Protein AF-A0A243SE78-F1 (afdb_monomer)

Secondary structure (DSSP, 8-state):
-TT-HHHHHHHHTSTT---SHHHHHHHHHHHHTTSB----HHHHHHHHHHHHHHHHHTHHHHHHHHT--HHHHHHHHHHHHHHHHHHHHHHHB-

Nearest PDB structures (foldseek):
  4xk4-assembly2_D  TM=7.184E-01  e=1.942E-01  Escherichia coli K-12
  2qtq-assembly1_A  TM=6.770E-01  e=4.156E-01  Novosphingobium aromaticivorans DSM 12444
  3cdl-assembly1_B  TM=5.311E-01  e=3.436E-01  Pseudomonas syringae pv. tomato str. DC3000
  4me9-assembly1_B  TM=4.135E-01  e=2.069E-01  Bacillus cereus ATCC 10987

pLDDT: mean 92.79, std 8.9, range [57.75, 98.5]

Foldseek 3Di:
DVVCPVVVVVLVPPPPNDDCPVQQVVLVVCCVVLFWPDDRSVVLVVLLCCLLPVCVVCVVVVCVVVVHDPVVSVVVNVCSVPVVVCVSSVVIGD

Mean predicted aligned error: 4.91 Å

Structure (mmCIF, N/CA/C/O backbone):
data_AF-A0A243SE78-F1
#
_entry.id   AF-A0A243SE78-F1
#
loop_
_atom_site.group_PDB
_atom_site.id
_atom_site.type_symbol
_atom_site.label_atom_id
_atom_site.label_alt_id
_atom_site.label_comp_id
_atom_site.label_asym_id
_atom_site.label_entity_id
_atom_site.label_seq_id
_atom_site.pdbx_PDB_ins_code
_atom_site.Cartn_x
_atom_site.Cartn_y
_atom_site.Cartn_z
_atom_site.occupancy
_atom_site.B_iso_or_equiv
_atom_site.auth_seq_id
_atom_site.auth_comp_id
_atom_site.auth_asym_id
_atom_site.auth_atom_id
_atom_site.pdbx_PDB_model_num
ATOM 1 N N . LEU A 1 1 ? 17.784 2.259 6.824 1.00 57.75 1 LEU A N 1
ATOM 2 C CA . LEU A 1 1 ? 16.971 1.901 8.008 1.00 57.75 1 LEU A CA 1
ATOM 3 C C . LEU A 1 1 ? 17.558 0.686 8.726 1.00 57.75 1 LEU A C 1
ATOM 5 O O . LEU A 1 1 ? 18.215 0.903 9.728 1.00 57.75 1 LEU A O 1
ATOM 9 N N . ASN A 1 2 ? 17.503 -0.536 8.179 1.00 62.31 2 ASN A N 1
ATOM 10 C CA . ASN A 1 2 ? 18.112 -1.712 8.846 1.00 62.31 2 ASN A CA 1
ATOM 11 C C . ASN A 1 2 ? 19.642 -1.647 9.017 1.00 62.31 2 ASN A C 1
ATOM 13 O O . ASN A 1 2 ? 20.187 -2.275 9.911 1.00 62.31 2 ASN A O 1
ATOM 17 N N . LYS A 1 3 ? 20.339 -0.866 8.182 1.00 70.00 3 LYS A N 1
ATOM 18 C CA . LYS A 1 3 ? 21.792 -0.641 8.286 1.00 70.00 3 LYS A CA 1
ATOM 19 C C . LYS A 1 3 ? 22.185 0.514 9.225 1.00 70.00 3 LYS A C 1
ATOM 21 O O . LYS A 1 3 ? 23.370 0.746 9.414 1.00 70.00 3 LYS A O 1
ATOM 26 N N . ASN A 1 4 ? 21.217 1.264 9.762 1.00 72.81 4 ASN A N 1
ATOM 27 C CA . ASN A 1 4 ? 21.459 2.369 10.696 1.00 72.81 4 ASN A CA 1
ATOM 28 C C . ASN A 1 4 ? 20.255 2.524 11.654 1.00 72.81 4 ASN A C 1
ATOM 30 O O . ASN A 1 4 ? 19.359 3.328 11.382 1.00 72.81 4 ASN A O 1
ATOM 34 N N . PRO A 1 5 ? 20.193 1.721 12.732 1.00 74.94 5 PRO A N 1
ATOM 35 C CA . PRO A 1 5 ? 19.090 1.753 13.694 1.00 74.94 5 PRO A CA 1
ATOM 36 C C . PRO A 1 5 ? 19.052 3.047 14.525 1.00 74.94 5 PRO A C 1
ATOM 38 O O . PRO A 1 5 ? 17.967 3.518 14.866 1.00 74.94 5 PRO A O 1
ATOM 41 N N . GLU A 1 6 ? 20.201 3.677 14.787 1.00 81.00 6 GLU A N 1
ATOM 42 C CA . GLU A 1 6 ? 20.268 4.941 15.539 1.00 81.00 6 GLU A CA 1
ATOM 43 C C . GLU A 1 6 ? 19.594 6.102 14.805 1.00 81.00 6 GLU A C 1
ATOM 45 O O . GLU A 1 6 ? 18.967 6.960 15.430 1.00 81.00 6 GLU A O 1
ATOM 50 N N . PHE A 1 7 ? 19.640 6.098 13.471 1.00 79.25 7 PHE A N 1
ATOM 51 C CA . PHE A 1 7 ? 18.928 7.074 12.649 1.00 79.25 7 PHE A CA 1
ATOM 52 C C . PHE A 1 7 ? 17.419 7.087 12.938 1.00 79.25 7 PHE A C 1
ATOM 54 O O . PHE A 1 7 ? 16.817 8.155 13.014 1.00 79.25 7 PHE A O 1
ATOM 61 N N . VAL A 1 8 ? 16.809 5.920 13.172 1.00 75.75 8 VAL A N 1
ATOM 62 C CA . VAL A 1 8 ? 15.374 5.814 13.489 1.00 75.75 8 VAL A CA 1
ATOM 63 C C . VAL A 1 8 ? 15.070 6.361 14.881 1.00 75.75 8 VAL A C 1
ATOM 65 O O . VAL A 1 8 ? 14.071 7.055 15.061 1.00 75.75 8 VAL A O 1
ATOM 68 N N . LEU A 1 9 ? 15.938 6.091 15.861 1.00 80.44 9 LEU A N 1
ATOM 69 C CA . LEU A 1 9 ? 15.786 6.610 17.223 1.00 80.44 9 LEU A CA 1
ATOM 70 C C . LEU A 1 9 ? 15.886 8.139 17.249 1.00 80.44 9 LEU A C 1
ATOM 72 O O . LEU A 1 9 ? 15.058 8.801 17.876 1.00 80.44 9 LEU A O 1
ATOM 76 N N . LYS A 1 10 ? 16.845 8.698 16.504 1.00 80.44 10 LYS A N 1
ATOM 77 C CA . LYS A 1 10 ? 17.013 10.145 16.353 1.00 80.44 10 LYS A CA 1
ATOM 78 C C . LYS A 1 10 ? 15.801 10.788 15.675 1.00 80.44 10 LYS A C 1
ATOM 80 O O . LYS A 1 10 ? 15.276 11.760 16.207 1.00 80.44 10 LYS A O 1
ATOM 85 N N . LEU A 1 11 ? 15.297 10.212 14.583 1.00 77.31 11 LEU A N 1
ATOM 86 C CA . LEU A 1 11 ? 14.086 10.708 13.917 1.00 77.31 11 LEU A CA 1
ATOM 87 C C . LEU A 1 11 ? 12.861 10.665 14.837 1.00 77.31 11 LEU A C 1
ATOM 89 O O . LEU A 1 11 ? 12.088 11.615 14.878 1.00 77.31 11 LEU A O 1
ATOM 93 N N . ARG A 1 12 ? 12.696 9.594 15.623 1.00 76.88 12 ARG A N 1
ATOM 94 C CA . ARG A 1 12 ? 11.576 9.469 16.568 1.00 76.88 12 ARG A CA 1
ATOM 95 C C . ARG A 1 12 ? 11.633 10.497 17.702 1.00 76.88 12 ARG A C 1
ATOM 97 O O . ARG A 1 12 ? 10.589 10.846 18.244 1.00 76.88 12 ARG A O 1
ATOM 104 N N . SER A 1 13 ? 12.828 10.961 18.075 1.00 80.56 13 SER A N 1
ATOM 105 C CA . SER A 1 13 ? 12.998 12.005 19.096 1.00 80.56 13 SER A CA 1
ATOM 106 C C . SER A 1 13 ? 12.597 13.406 18.623 1.00 80.56 13 SER A C 1
ATOM 108 O O . SER A 1 13 ? 12.449 14.313 19.445 1.00 80.56 13 SER A O 1
ATOM 110 N N . GLU A 1 14 ? 12.385 13.597 17.319 1.00 82.06 14 GLU A N 1
ATOM 111 C CA . GLU A 1 14 ? 11.869 14.854 16.793 1.00 82.06 14 GLU A CA 1
ATOM 112 C C . GLU A 1 14 ? 10.399 15.032 17.192 1.00 82.06 14 GLU A C 1
ATOM 114 O O . GLU A 1 14 ? 9.573 14.132 17.037 1.00 82.06 14 GLU A O 1
ATOM 119 N N . LYS A 1 15 ? 10.047 16.229 17.680 1.00 71.00 15 LYS A N 1
ATOM 120 C CA . LYS A 1 15 ? 8.706 16.535 18.218 1.00 71.00 15 LYS A CA 1
ATOM 121 C C . LYS A 1 15 ? 7.552 16.271 17.241 1.00 71.00 15 LYS A C 1
ATOM 123 O O . LYS A 1 15 ? 6.422 16.109 17.686 1.00 71.00 15 LYS A O 1
ATOM 128 N N . ASN A 1 16 ? 7.835 16.226 15.941 1.00 77.69 16 ASN A N 1
ATOM 129 C CA . ASN A 1 16 ? 6.843 16.089 14.877 1.00 77.69 16 ASN A CA 1
ATOM 130 C C . ASN A 1 16 ? 6.945 14.750 14.132 1.00 77.69 16 ASN A C 1
ATOM 132 O O . ASN A 1 16 ? 6.473 14.655 12.998 1.00 77.69 16 ASN A O 1
ATOM 136 N N . PHE A 1 17 ? 7.560 13.722 14.729 1.00 80.50 17 PHE A N 1
ATOM 137 C CA . PHE A 1 17 ? 7.618 12.415 14.082 1.00 80.50 17 PHE A CA 1
ATOM 138 C C . PHE A 1 17 ? 6.195 11.890 13.808 1.00 80.50 17 PHE A C 1
ATOM 140 O O . PHE A 1 17 ? 5.361 11.857 14.722 1.00 80.50 17 PHE A O 1
ATOM 147 N N . PRO A 1 18 ? 5.880 11.494 12.562 1.00 82.44 18 PRO A N 1
ATOM 148 C CA . PRO A 1 18 ? 4.528 11.109 12.193 1.00 82.44 18 PRO A CA 1
ATOM 149 C C . PRO A 1 18 ? 4.086 9.854 12.954 1.00 82.44 18 PRO A C 1
ATOM 151 O O . PRO A 1 18 ? 4.835 8.889 13.101 1.00 82.44 18 PRO A O 1
ATOM 154 N N . SER A 1 19 ? 2.836 9.854 13.415 1.00 89.31 19 SER A N 1
ATOM 155 C CA . SER A 1 19 ? 2.183 8.677 13.992 1.00 89.31 19 SER A CA 1
ATOM 156 C C . SER A 1 19 ? 0.904 8.359 13.234 1.00 89.31 19 SER A C 1
ATOM 158 O O . SER A 1 19 ? 0.268 9.244 12.660 1.00 89.31 19 SER A O 1
ATOM 160 N N . ILE A 1 20 ? 0.490 7.096 13.291 1.00 94.00 20 ILE A N 1
ATOM 161 C CA . ILE A 1 20 ? -0.757 6.640 12.672 1.00 94.00 20 ILE A CA 1
ATOM 162 C C . ILE A 1 20 ? -1.959 6.715 13.625 1.00 94.00 20 ILE A C 1
ATOM 164 O O . ILE A 1 20 ? -3.011 6.184 13.303 1.00 94.00 20 ILE A O 1
ATOM 168 N N . SER A 1 21 ? -1.857 7.359 14.794 1.00 94.94 21 SER A N 1
ATOM 169 C CA . SER A 1 21 ? -2.933 7.336 15.804 1.00 94.94 21 SER A CA 1
ATOM 170 C C . SER A 1 21 ? -4.265 7.876 15.277 1.00 94.94 21 SER A C 1
ATOM 172 O O . SER A 1 21 ? -5.308 7.277 15.517 1.00 94.94 21 SER A O 1
ATOM 174 N N . LYS A 1 22 ? -4.232 8.962 14.491 1.00 95.00 22 LYS A N 1
ATOM 175 C CA . LYS A 1 22 ? -5.432 9.495 13.822 1.00 95.00 22 LYS A CA 1
ATOM 176 C C . LYS A 1 22 ? -6.010 8.506 12.807 1.00 95.00 22 LYS A C 1
ATOM 178 O O . LYS A 1 22 ? -7.219 8.351 12.739 1.00 95.00 22 LYS A O 1
ATOM 183 N N . PHE A 1 23 ? -5.146 7.814 12.067 1.00 97.06 23 PHE A N 1
ATOM 184 C CA . PHE A 1 23 ? -5.561 6.799 11.103 1.00 97.06 23 PHE A CA 1
ATOM 185 C C . PHE A 1 23 ? -6.231 5.604 11.793 1.00 97.06 23 PHE A C 1
ATOM 187 O O . PHE A 1 23 ? -7.274 5.147 11.340 1.00 97.06 23 PHE A O 1
ATOM 194 N N . LYS A 1 24 ? -5.703 5.152 12.940 1.00 98.06 24 LYS A N 1
ATOM 195 C CA . LYS A 1 24 ? -6.336 4.086 13.734 1.00 98.06 24 LYS A CA 1
ATOM 196 C C . LYS A 1 24 ? -7.757 4.448 14.164 1.00 98.06 24 LYS A C 1
ATOM 198 O O . LYS A 1 24 ? -8.646 3.611 14.055 1.00 98.06 24 LYS A O 1
ATOM 203 N N . LEU A 1 25 ? -7.968 5.691 14.611 1.00 98.00 25 LEU A N 1
ATOM 204 C CA . LEU A 1 25 ? -9.301 6.188 14.969 1.00 98.00 25 LEU A CA 1
ATOM 205 C C . LEU A 1 25 ? -10.243 6.161 13.759 1.00 98.00 25 LEU A C 1
ATOM 207 O O . LEU A 1 25 ? -11.318 5.588 13.845 1.00 98.00 25 LEU A O 1
ATOM 211 N N . GLN A 1 26 ? -9.798 6.668 12.605 1.00 98.00 26 GLN A N 1
ATOM 212 C CA . GLN A 1 26 ? -10.603 6.663 11.376 1.00 98.00 26 GLN A CA 1
ATOM 213 C C . GLN A 1 26 ? -11.007 5.253 10.928 1.00 98.00 26 GLN A C 1
ATOM 215 O O . GLN A 1 26 ? -12.146 5.042 10.518 1.00 98.00 26 GLN A O 1
ATOM 220 N N . VAL A 1 27 ? -10.088 4.286 11.011 1.00 98.12 27 VAL A N 1
ATOM 221 C CA . VAL A 1 27 ? -10.376 2.883 10.677 1.00 98.12 27 VAL A CA 1
ATOM 222 C C . VAL A 1 27 ? -11.392 2.296 11.657 1.00 98.12 27 VAL A C 1
ATOM 224 O O . VAL A 1 27 ? -12.366 1.689 11.223 1.00 98.12 27 VAL A O 1
ATOM 227 N N . SER A 1 28 ? -11.212 2.524 12.961 1.00 98.12 28 SER A N 1
ATOM 228 C CA . SER A 1 28 ? -12.151 2.064 13.991 1.00 98.12 28 SER A CA 1
ATOM 229 C C . SER A 1 28 ? -13.555 2.639 13.786 1.00 98.12 28 SER A C 1
ATOM 231 O O . SER A 1 28 ? -14.534 1.892 13.821 1.00 98.12 28 SER A O 1
ATOM 233 N N . ASP A 1 29 ? -13.659 3.942 13.525 1.00 98.50 29 ASP A N 1
ATOM 234 C CA . ASP A 1 29 ? -14.937 4.620 13.298 1.00 98.50 29 ASP A CA 1
ATOM 235 C C . ASP A 1 29 ? -15.636 4.079 12.041 1.00 98.50 29 ASP A C 1
ATOM 237 O O . ASP A 1 29 ? -16.840 3.824 12.058 1.00 98.50 29 ASP A O 1
ATOM 241 N N . ALA A 1 30 ? -14.887 3.844 10.959 1.00 98.06 30 ALA A N 1
ATOM 242 C CA . ALA A 1 30 ? -15.427 3.289 9.718 1.00 98.06 30 ALA A CA 1
ATOM 243 C C . ALA A 1 30 ? -15.909 1.835 9.877 1.00 98.06 30 ALA A C 1
ATOM 245 O O . ALA A 1 30 ? -16.920 1.460 9.277 1.00 98.06 30 ALA A O 1
ATOM 246 N N . ILE A 1 31 ? -15.225 1.029 10.700 1.00 98.31 31 ILE A N 1
ATOM 247 C CA . ILE A 1 31 ? -15.666 -0.329 11.059 1.00 98.31 31 ILE A CA 1
ATOM 248 C C . ILE A 1 31 ? -16.956 -0.258 11.884 1.00 98.31 31 ILE A C 1
ATOM 250 O O . ILE A 1 31 ? -17.914 -0.967 11.580 1.00 98.31 31 ILE A O 1
ATOM 254 N N . GLN A 1 32 ? -17.018 0.619 12.893 1.00 98.12 32 GLN A N 1
ATOM 255 C CA . GLN A 1 32 ? -18.206 0.782 13.740 1.00 98.12 32 GLN A CA 1
ATOM 256 C C . GLN A 1 32 ? -19.434 1.235 12.937 1.00 98.12 32 GLN A C 1
ATOM 258 O O . GLN A 1 32 ? -20.552 0.808 13.221 1.00 98.12 32 GLN A O 1
ATOM 263 N N . GLN A 1 33 ? -19.225 2.075 11.924 1.00 98.19 33 GLN A N 1
ATOM 264 C CA . GLN A 1 33 ? -20.276 2.550 11.021 1.00 98.19 33 GLN A CA 1
ATOM 265 C C . GLN A 1 33 ? -20.671 1.527 9.942 1.00 98.19 33 GLN A C 1
ATOM 267 O O . GLN A 1 33 ? -21.592 1.793 9.175 1.00 98.19 33 GLN A O 1
ATOM 272 N N . GLY A 1 34 ? -19.994 0.375 9.853 1.00 97.75 34 GLY A N 1
ATOM 273 C CA . GLY A 1 34 ? -20.273 -0.634 8.828 1.00 97.75 34 GLY A CA 1
ATOM 274 C C . GLY A 1 34 ? -19.921 -0.182 7.407 1.00 97.75 34 GLY A C 1
ATOM 275 O O . GLY A 1 34 ? -20.525 -0.659 6.451 1.00 97.75 34 GLY A O 1
ATOM 276 N N . ILE A 1 35 ? -18.964 0.741 7.258 1.00 97.88 35 ILE A N 1
ATOM 277 C CA . ILE A 1 35 ? -18.482 1.224 5.951 1.00 97.88 35 ILE A CA 1
ATOM 278 C C . ILE A 1 35 ? -17.426 0.266 5.385 1.00 97.88 35 ILE A C 1
ATOM 280 O O 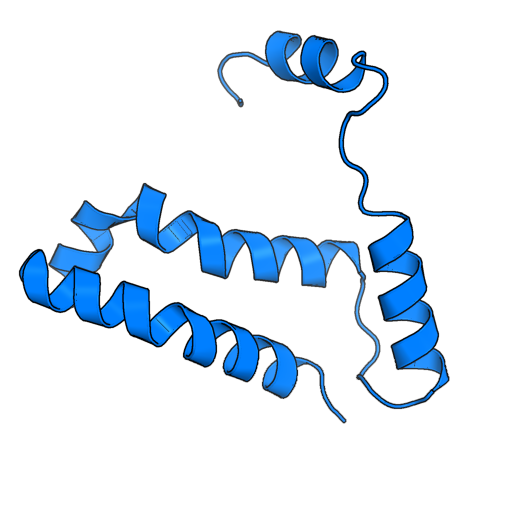. ILE A 1 35 ? -17.378 0.014 4.180 1.00 97.88 35 ILE A O 1
ATOM 284 N N . ILE A 1 36 ? -16.563 -0.259 6.258 1.00 98.31 36 ILE A N 1
ATOM 285 C CA . ILE A 1 36 ? -15.489 -1.189 5.902 1.00 98.31 36 ILE A CA 1
ATOM 286 C C . ILE A 1 36 ? -15.524 -2.425 6.799 1.00 98.31 36 ILE A C 1
ATOM 288 O O . ILE A 1 36 ? -15.967 -2.374 7.947 1.00 98.31 36 ILE A O 1
ATOM 292 N N . LYS A 1 37 ? -15.022 -3.541 6.278 1.00 97.81 37 LYS A N 1
ATOM 293 C CA . LYS A 1 37 ? -14.871 -4.795 7.010 1.00 97.81 37 LYS A CA 1
ATOM 294 C C . LYS A 1 37 ? -13.850 -4.649 8.153 1.00 97.81 37 LYS A C 1
ATOM 296 O O . LYS A 1 37 ? -12.917 -3.851 8.026 1.00 97.81 37 LYS A O 1
ATOM 301 N N . PRO A 1 38 ? -13.958 -5.449 9.231 1.00 97.75 38 PRO A N 1
ATOM 302 C CA . PRO A 1 38 ? -12.967 -5.451 10.303 1.00 97.75 38 PRO A CA 1
ATOM 303 C C . PRO A 1 38 ? -11.550 -5.716 9.775 1.00 97.75 38 PRO A C 1
ATOM 305 O O . PRO A 1 38 ? -11.308 -6.708 9.083 1.00 97.75 38 PRO A O 1
ATOM 308 N N . ILE A 1 39 ? -10.617 -4.819 10.094 1.00 97.50 39 ILE A N 1
ATOM 309 C CA . ILE A 1 39 ? -9.205 -4.909 9.711 1.00 97.50 39 ILE A CA 1
ATOM 310 C C . ILE A 1 39 ? -8.338 -4.157 10.724 1.00 97.50 39 ILE A C 1
ATOM 312 O O . ILE A 1 39 ? -8.692 -3.067 11.169 1.00 97.50 39 ILE A O 1
ATOM 316 N N . GLU A 1 40 ? -7.176 -4.719 11.057 1.00 97.81 40 GLU A N 1
ATOM 317 C CA . GLU A 1 40 ? -6.179 -4.036 11.883 1.00 97.81 40 GLU A CA 1
ATOM 318 C C . GLU A 1 40 ? -5.613 -2.819 11.137 1.00 97.81 40 GLU A C 1
ATOM 320 O O . GLU A 1 40 ? -5.100 -2.938 10.017 1.00 97.81 40 GLU A O 1
ATOM 325 N N . ALA A 1 41 ? -5.671 -1.641 11.761 1.00 97.69 41 ALA A N 1
ATOM 326 C CA . ALA A 1 41 ? -5.248 -0.386 11.138 1.00 97.69 41 ALA A CA 1
ATOM 327 C C . ALA A 1 41 ? -3.765 -0.411 10.725 1.00 97.69 41 ALA A C 1
ATOM 329 O O . ALA A 1 41 ? -3.401 0.108 9.671 1.00 97.69 41 ALA A O 1
ATOM 330 N N . GLU A 1 42 ? -2.904 -1.055 11.510 1.00 96.88 42 GLU A N 1
ATOM 331 C CA . GLU A 1 42 ? -1.493 -1.270 11.197 1.00 96.88 42 GLU A CA 1
ATOM 332 C C . GLU A 1 42 ? -1.313 -2.044 9.890 1.00 96.88 42 GLU A C 1
ATOM 334 O O . GLU A 1 42 ? -0.488 -1.658 9.063 1.00 96.88 42 GLU A O 1
ATOM 339 N N . GLN A 1 43 ? -2.095 -3.106 9.681 1.00 97.12 43 GLN A N 1
ATOM 340 C CA . GLN A 1 43 ? -2.008 -3.921 8.469 1.00 97.12 43 GLN A CA 1
ATOM 341 C C . GLN A 1 43 ? -2.488 -3.146 7.247 1.00 97.12 43 GLN A C 1
ATOM 343 O O . GLN A 1 43 ? -1.821 -3.144 6.212 1.00 97.12 43 GLN A O 1
ATOM 348 N N . LEU A 1 44 ? -3.605 -2.425 7.378 1.00 97.62 44 LEU A N 1
ATOM 349 C CA . LEU A 1 44 ? -4.090 -1.563 6.304 1.00 97.62 44 LEU A CA 1
ATOM 350 C C . LEU A 1 44 ? -3.051 -0.491 5.943 1.00 97.62 44 LEU A C 1
ATOM 352 O O . LEU A 1 44 ? -2.756 -0.292 4.765 1.00 97.62 44 LEU A O 1
ATOM 356 N N . PHE A 1 45 ? -2.438 0.144 6.944 1.00 97.00 45 PHE A N 1
ATOM 357 C CA . PHE A 1 45 ? -1.389 1.140 6.734 1.00 97.00 45 PHE A CA 1
ATOM 358 C C . PHE A 1 45 ? -0.160 0.555 6.026 1.00 97.00 45 PHE A C 1
ATOM 360 O O . PHE A 1 45 ? 0.337 1.147 5.067 1.00 97.00 45 PHE A O 1
ATOM 367 N N . ILE A 1 46 ? 0.316 -0.617 6.458 1.00 96.06 46 ILE A N 1
ATOM 368 C CA . ILE A 1 46 ? 1.454 -1.302 5.829 1.00 96.06 46 ILE A CA 1
ATOM 369 C C . ILE A 1 46 ? 1.142 -1.617 4.363 1.00 96.06 46 ILE A C 1
ATOM 371 O O . ILE A 1 46 ? 1.957 -1.306 3.497 1.00 96.06 46 ILE A O 1
ATOM 375 N N . ASN A 1 47 ? -0.047 -2.145 4.064 1.00 96.50 47 ASN A N 1
ATOM 376 C CA . ASN A 1 47 ? -0.457 -2.443 2.691 1.00 96.50 47 ASN A CA 1
ATOM 377 C C . ASN A 1 47 ? -0.480 -1.186 1.811 1.00 96.50 47 ASN A C 1
ATOM 379 O O . ASN A 1 47 ? 0.073 -1.203 0.709 1.00 96.50 47 ASN A O 1
ATOM 383 N N . ILE A 1 48 ? -1.048 -0.082 2.312 1.00 96.38 48 ILE A N 1
ATOM 384 C CA . ILE A 1 48 ? -1.044 1.215 1.617 1.00 96.38 48 ILE A CA 1
ATOM 385 C C . ILE A 1 48 ? 0.396 1.640 1.303 1.00 96.38 48 ILE A C 1
ATOM 387 O O . ILE A 1 48 ? 0.708 1.987 0.162 1.00 96.38 48 ILE A O 1
ATOM 391 N N . MET A 1 49 ? 1.289 1.583 2.293 1.00 95.38 49 MET A N 1
ATOM 392 C CA . MET A 1 49 ? 2.687 1.985 2.131 1.00 95.38 49 MET A CA 1
ATOM 393 C C . MET A 1 49 ? 3.430 1.094 1.136 1.00 95.38 49 MET A C 1
ATOM 395 O O . MET A 1 49 ? 4.116 1.612 0.258 1.00 95.38 49 MET A O 1
ATOM 399 N N . CYS A 1 50 ? 3.270 -0.227 1.216 1.00 95.44 50 CYS A N 1
ATOM 400 C CA . CYS A 1 50 ? 3.888 -1.170 0.286 1.00 95.44 50 CYS A CA 1
ATOM 401 C C . CYS A 1 50 ? 3.455 -0.903 -1.159 1.00 95.44 50 CYS A C 1
ATOM 403 O O . CYS A 1 50 ? 4.310 -0.783 -2.036 1.00 95.44 50 CYS A O 1
ATOM 405 N N . LEU A 1 51 ? 2.151 -0.744 -1.403 1.00 95.81 51 LEU A N 1
ATOM 406 C CA . LEU A 1 51 ? 1.616 -0.503 -2.746 1.00 95.81 51 LEU A CA 1
ATOM 407 C C . LEU A 1 51 ? 2.081 0.832 -3.344 1.00 95.81 51 LEU A C 1
ATOM 409 O O . LEU A 1 51 ? 2.210 0.931 -4.565 1.00 95.81 51 LEU A O 1
ATOM 413 N N . ASN A 1 52 ? 2.353 1.839 -2.513 1.00 94.81 52 ASN A N 1
ATOM 414 C CA . ASN A 1 52 ? 2.818 3.144 -2.978 1.00 94.81 52 ASN A CA 1
ATOM 415 C C . ASN A 1 52 ? 4.343 3.232 -3.098 1.00 94.81 52 ASN A C 1
ATOM 417 O O . ASN A 1 52 ? 4.835 3.812 -4.053 1.00 94.81 52 ASN A O 1
ATOM 421 N N . ILE A 1 53 ? 5.106 2.657 -2.167 1.00 95.06 53 ILE A N 1
ATOM 422 C CA . ILE A 1 53 ? 6.568 2.817 -2.116 1.00 95.06 53 ILE A CA 1
ATOM 423 C C . ILE A 1 53 ? 7.287 1.807 -3.014 1.00 95.06 53 ILE A C 1
ATOM 425 O O . ILE A 1 53 ? 8.268 2.152 -3.677 1.00 95.06 53 ILE A O 1
ATOM 429 N N . PHE A 1 54 ? 6.824 0.555 -3.041 1.00 95.44 54 PHE A N 1
ATOM 430 C CA . PHE A 1 54 ? 7.520 -0.521 -3.747 1.00 95.44 54 PHE A CA 1
ATOM 431 C C . PHE A 1 54 ? 7.727 -0.265 -5.251 1.00 95.44 54 PHE A C 1
ATOM 433 O O . PHE A 1 54 ? 8.828 -0.550 -5.717 1.00 95.44 54 PHE A O 1
ATOM 440 N N . PRO A 1 55 ? 6.778 0.333 -6.004 1.00 95.50 55 PRO A N 1
ATOM 441 C CA . PRO A 1 55 ? 6.980 0.650 -7.420 1.00 95.50 55 PRO A CA 1
ATOM 442 C C . PRO A 1 55 ? 8.191 1.541 -7.717 1.00 95.50 55 PRO A C 1
ATOM 444 O O . PRO A 1 55 ? 8.743 1.455 -8.809 1.00 95.50 55 PRO A O 1
ATOM 447 N N . PHE A 1 56 ? 8.614 2.368 -6.757 1.00 95.81 56 PHE A N 1
ATOM 448 C CA . PHE A 1 56 ? 9.780 3.245 -6.893 1.00 95.81 56 PHE A CA 1
ATOM 449 C C . PHE A 1 56 ? 11.073 2.552 -6.463 1.00 95.81 56 PHE A C 1
ATOM 451 O O . PHE A 1 56 ? 12.105 2.694 -7.109 1.00 95.81 56 PHE A O 1
ATOM 458 N N . ILE A 1 57 ? 11.027 1.774 -5.376 1.00 95.44 57 ILE A N 1
ATOM 459 C CA . ILE A 1 57 ? 12.197 1.018 -4.903 1.00 95.44 57 ILE A CA 1
ATOM 460 C C . ILE A 1 57 ? 12.551 -0.106 -5.886 1.00 95.44 57 ILE A C 1
ATOM 462 O O . ILE A 1 57 ? 13.724 -0.350 -6.158 1.00 95.44 57 ILE A O 1
ATOM 466 N N . GLY A 1 58 ? 11.537 -0.806 -6.392 1.00 95.44 58 GLY A N 1
ATOM 467 C CA . GLY A 1 58 ? 11.659 -1.963 -7.273 1.00 95.44 58 GLY A CA 1
ATOM 468 C C . GLY A 1 58 ? 11.576 -1.629 -8.757 1.00 95.44 58 GLY A C 1
ATOM 469 O O . GLY A 1 58 ? 11.390 -2.546 -9.548 1.00 95.44 58 GLY A O 1
ATOM 470 N N . GLU A 1 59 ? 11.687 -0.357 -9.145 1.00 97.00 59 GLU A N 1
ATOM 471 C CA . GLU A 1 59 ? 11.445 0.089 -10.521 1.00 97.00 59 GLU A CA 1
ATOM 472 C C . GLU A 1 59 ? 12.204 -0.734 -11.587 1.00 97.00 59 GLU A C 1
ATOM 474 O O . GLU A 1 59 ? 11.533 -1.291 -12.455 1.00 97.00 59 GLU A O 1
ATOM 479 N N . PRO A 1 60 ? 13.543 -0.919 -11.525 1.00 96.81 60 PRO A N 1
ATOM 480 C CA . PRO A 1 60 ? 14.255 -1.678 -12.558 1.00 96.81 60 PRO A CA 1
ATOM 481 C C . PRO A 1 60 ? 13.774 -3.128 -12.682 1.00 96.81 60 PRO A C 1
ATOM 483 O O . PRO A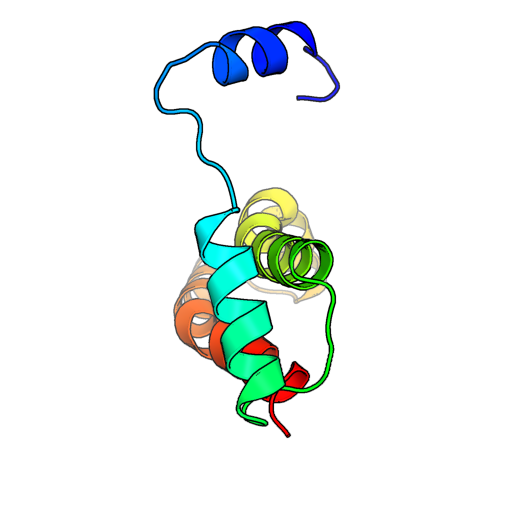 1 60 ? 13.710 -3.678 -13.778 1.00 96.81 60 PRO A O 1
ATOM 486 N N . LEU A 1 61 ? 13.414 -3.744 -11.552 1.00 97.81 61 LEU A N 1
ATOM 487 C CA . LEU A 1 61 ? 12.889 -5.105 -11.515 1.00 97.81 61 LEU A CA 1
ATOM 488 C C . LEU A 1 61 ? 11.485 -5.165 -12.124 1.00 97.81 61 LEU A C 1
ATOM 490 O O . LEU A 1 61 ? 11.208 -6.046 -12.929 1.00 97.81 61 LEU A O 1
ATOM 494 N N . LEU A 1 62 ? 10.602 -4.239 -11.751 1.00 97.50 62 LEU A N 1
ATOM 495 C CA . LEU A 1 62 ? 9.225 -4.216 -12.239 1.00 97.50 62 LEU A CA 1
ATOM 496 C C . LEU A 1 62 ? 9.162 -3.915 -13.735 1.00 97.50 62 LEU A C 1
ATOM 498 O O . LEU A 1 62 ? 8.422 -4.600 -14.431 1.00 97.50 62 LEU A O 1
ATOM 502 N N . MET A 1 63 ? 9.977 -2.979 -14.231 1.00 98.12 63 MET A N 1
ATOM 503 C CA . MET A 1 63 ? 10.121 -2.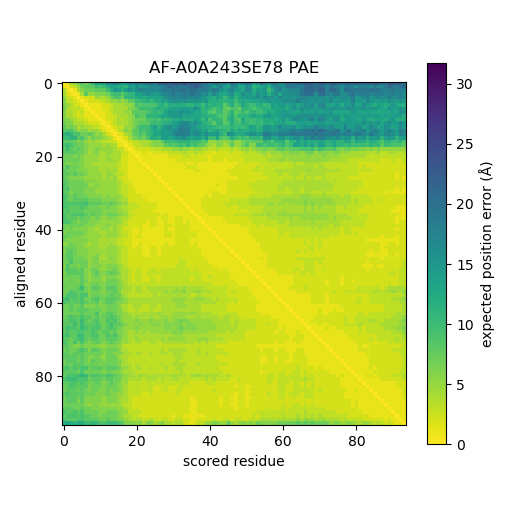715 -15.667 1.00 98.12 63 MET A CA 1
ATOM 504 C C . MET A 1 63 ? 10.538 -3.972 -16.436 1.00 98.12 63 MET A C 1
ATOM 506 O O . MET A 1 63 ? 9.942 -4.281 -17.463 1.00 98.12 63 MET A O 1
ATOM 510 N N . ALA A 1 64 ? 11.513 -4.726 -15.916 1.00 98.12 64 ALA A N 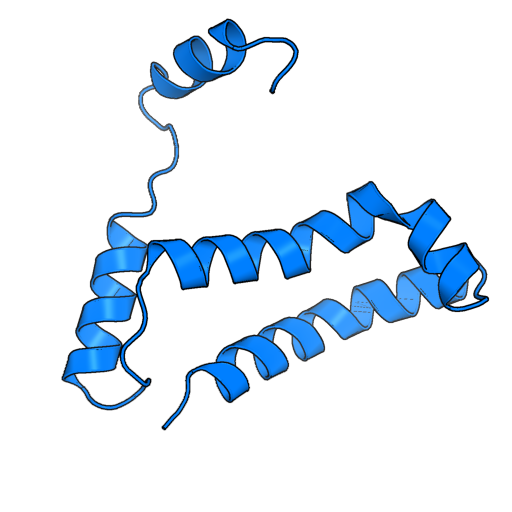1
ATOM 511 C CA . ALA A 1 64 ? 11.966 -5.970 -16.534 1.00 98.12 64 ALA A CA 1
ATOM 512 C C . ALA A 1 64 ? 10.908 -7.087 -16.479 1.00 98.12 64 ALA A C 1
ATOM 514 O O . ALA A 1 64 ? 10.780 -7.855 -17.424 1.00 98.12 64 ALA A O 1
ATOM 515 N N . LEU A 1 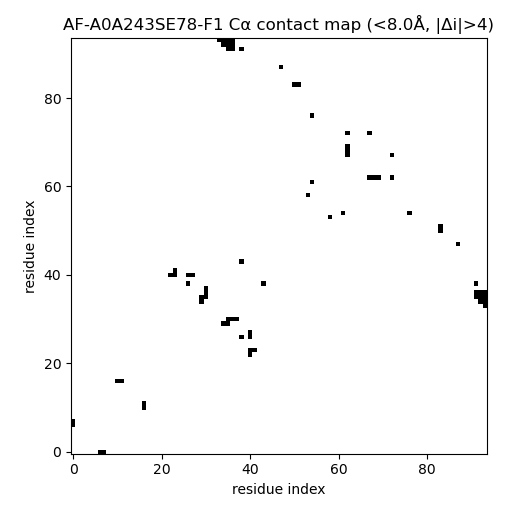65 ? 10.148 -7.188 -15.383 1.00 97.88 65 LEU A N 1
ATOM 516 C CA . LEU A 1 65 ? 9.115 -8.218 -15.215 1.00 97.88 65 LEU A CA 1
ATOM 517 C C . LEU A 1 65 ? 7.883 -7.982 -16.092 1.00 97.88 65 LEU A C 1
ATOM 519 O O . LEU A 1 65 ? 7.266 -8.948 -16.533 1.00 97.88 65 LEU A O 1
ATOM 523 N N . VAL A 1 66 ? 7.502 -6.720 -16.302 1.00 96.38 66 VAL A N 1
ATOM 524 C CA . VAL A 1 66 ? 6.329 -6.352 -17.113 1.00 96.38 66 VAL A CA 1
ATOM 525 C C . VAL A 1 66 ? 6.686 -5.983 -18.555 1.00 96.38 66 VAL A C 1
ATOM 527 O O . VAL A 1 66 ? 5.788 -5.650 -19.318 1.00 96.38 66 VAL A O 1
ATOM 530 N N . ASP A 1 67 ? 7.972 -6.067 -18.911 1.00 97.75 67 ASP A N 1
ATOM 531 C CA . ASP A 1 67 ? 8.535 -5.826 -20.246 1.00 97.75 67 ASP A CA 1
ATOM 532 C C . ASP A 1 67 ? 8.138 -4.467 -20.849 1.00 97.75 67 ASP A C 1
ATOM 534 O O . ASP A 1 67 ? 7.503 -4.369 -21.901 1.00 97.75 67 ASP A O 1
ATOM 538 N N . VAL A 1 68 ? 8.485 -3.384 -20.143 1.00 98.19 68 VAL A N 1
ATOM 539 C CA . VAL A 1 68 ? 8.211 -2.007 -20.587 1.00 98.19 68 VAL A CA 1
ATOM 540 C C . VAL A 1 68 ? 9.427 -1.098 -20.454 1.00 98.19 68 VAL A C 1
ATOM 542 O O . VAL A 1 68 ? 10.253 -1.235 -19.549 1.00 98.19 68 VAL A O 1
ATOM 545 N N . ASP A 1 69 ? 9.501 -0.105 -21.338 1.00 98.19 69 ASP A N 1
ATOM 546 C CA . ASP A 1 69 ? 10.455 0.994 -21.226 1.00 98.19 69 ASP A CA 1
ATOM 547 C C . ASP A 1 69 ? 10.070 1.998 -20.120 1.00 98.19 69 ASP A C 1
ATOM 549 O O . ASP A 1 69 ? 9.005 1.934 -19.498 1.00 98.19 69 ASP A O 1
ATOM 553 N N . LYS A 1 70 ? 10.972 2.952 -19.863 1.00 97.56 70 LYS A N 1
ATOM 554 C CA . LYS A 1 70 ? 10.804 3.968 -18.817 1.00 97.56 70 LYS A CA 1
ATOM 555 C C . LYS A 1 70 ? 9.570 4.844 -19.053 1.00 97.56 70 LYS A C 1
ATOM 557 O O . LYS A 1 70 ? 8.875 5.183 -18.096 1.00 97.56 70 LYS A O 1
ATOM 562 N N . ASP A 1 71 ? 9.280 5.198 -20.302 1.00 98.12 71 ASP A N 1
ATOM 563 C CA . ASP A 1 71 ? 8.161 6.083 -20.633 1.00 98.12 71 ASP A CA 1
ATOM 564 C C . ASP A 1 71 ? 6.815 5.399 -20.385 1.00 98.12 71 ASP A C 1
ATOM 566 O O . ASP A 1 71 ? 5.900 6.001 -19.815 1.00 98.12 71 ASP A O 1
ATOM 570 N N . ASN A 1 72 ? 6.690 4.123 -20.743 1.00 98.25 72 ASN A N 1
ATOM 571 C CA . ASN A 1 72 ? 5.497 3.339 -20.456 1.00 98.25 72 ASN A CA 1
ATOM 572 C C . ASN A 1 72 ? 5.391 2.984 -18.968 1.00 98.25 72 ASN A C 1
ATOM 574 O O . ASN A 1 72 ? 4.287 3.029 -18.421 1.00 98.25 72 ASN A O 1
ATOM 578 N N . TYR A 1 73 ? 6.507 2.742 -18.276 1.00 98.06 73 TYR A N 1
ATOM 579 C CA . TYR A 1 73 ? 6.490 2.569 -16.822 1.00 98.06 73 TYR A CA 1
ATOM 580 C C . TYR A 1 73 ? 6.011 3.832 -16.095 1.00 98.06 73 TYR A C 1
ATOM 582 O O . TYR A 1 73 ? 5.188 3.746 -15.185 1.00 98.06 73 TYR A O 1
ATOM 590 N N . ASN A 1 74 ? 6.424 5.021 -16.540 1.00 97.75 74 ASN A N 1
ATOM 591 C CA . ASN A 1 74 ? 5.922 6.282 -15.989 1.00 97.75 74 ASN A CA 1
ATOM 592 C C . ASN A 1 74 ? 4.400 6.424 -16.172 1.00 97.75 74 ASN A C 1
ATOM 594 O O . ASN A 1 74 ? 3.720 6.873 -15.251 1.00 97.75 74 ASN A O 1
ATOM 598 N N . LYS A 1 75 ? 3.836 5.987 -17.309 1.00 97.81 75 LYS A N 1
ATOM 599 C CA . LYS A 1 75 ? 2.370 5.953 -17.502 1.00 97.81 75 LYS A CA 1
ATOM 600 C C . LYS A 1 75 ? 1.690 4.988 -16.530 1.00 97.81 75 LYS A C 1
ATOM 602 O O . LYS A 1 75 ? 0.635 5.314 -15.992 1.00 97.81 75 LYS A O 1
ATOM 607 N N . ILE A 1 76 ? 2.304 3.831 -16.263 1.00 96.69 76 ILE A N 1
ATOM 608 C CA . ILE A 1 76 ? 1.825 2.908 -15.225 1.00 96.69 76 ILE A CA 1
ATOM 609 C C . ILE A 1 76 ? 1.817 3.622 -13.868 1.00 96.69 76 ILE A C 1
ATOM 611 O O . ILE A 1 76 ? 0.796 3.599 -13.187 1.00 96.69 76 ILE A O 1
ATOM 615 N N . LEU A 1 77 ? 2.904 4.299 -13.482 1.00 96.81 77 LEU A N 1
ATOM 616 C CA . LEU A 1 77 ? 2.981 5.042 -12.216 1.00 96.81 77 LEU A CA 1
ATOM 617 C C . LEU A 1 77 ? 1.933 6.163 -12.109 1.00 96.81 77 LEU A C 1
ATOM 619 O O . LEU A 1 77 ? 1.380 6.368 -11.029 1.00 96.81 77 LEU A O 1
ATOM 623 N N . GLU A 1 78 ? 1.624 6.855 -13.206 1.00 97.38 78 GLU A N 1
ATOM 624 C CA . GLU A 1 78 ? 0.554 7.857 -13.237 1.00 97.38 78 GLU A CA 1
ATOM 625 C C . GLU A 1 78 ? -0.823 7.228 -12.996 1.00 97.38 78 GLU A C 1
ATOM 627 O O . GLU A 1 78 ? -1.550 7.671 -12.103 1.00 97.38 78 GLU A O 1
ATOM 632 N N . ASN A 1 79 ? -1.145 6.135 -13.693 1.00 96.62 79 ASN A N 1
ATOM 633 C CA . ASN A 1 79 ? -2.406 5.410 -13.500 1.00 96.62 79 ASN A CA 1
ATOM 634 C C . ASN A 1 79 ? -2.521 4.812 -12.088 1.00 96.62 79 ASN A C 1
ATOM 636 O O . ASN A 1 79 ? -3.610 4.725 -11.523 1.00 96.62 79 ASN A O 1
ATOM 640 N N . ARG A 1 80 ? -1.395 4.450 -11.459 1.00 95.81 80 ARG A N 1
ATOM 641 C CA . ARG A 1 80 ? -1.388 3.914 -10.089 1.00 95.81 80 ARG A CA 1
ATOM 642 C C . ARG A 1 80 ? -1.987 4.859 -9.052 1.00 95.81 80 ARG A C 1
ATOM 644 O O . ARG A 1 80 ? -2.448 4.365 -8.025 1.00 95.81 80 ARG A O 1
ATOM 651 N N . LYS A 1 81 ? -2.028 6.1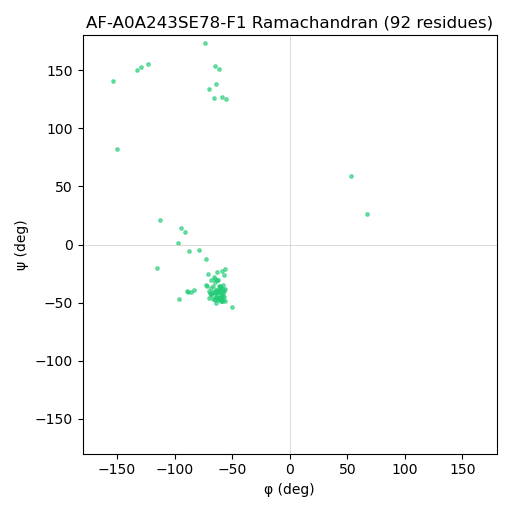73 -9.299 1.00 92.06 81 LYS A N 1
ATOM 652 C CA . LYS A 1 81 ? -2.655 7.142 -8.381 1.00 92.06 81 LYS A CA 1
ATOM 653 C C . LYS A 1 81 ? -4.130 6.819 -8.122 1.00 92.06 81 LYS A C 1
ATOM 655 O O . LYS A 1 81 ? -4.595 7.009 -7.001 1.00 92.06 81 LYS A O 1
ATOM 660 N N . THR A 1 82 ? -4.841 6.306 -9.124 1.00 96.62 82 THR A N 1
ATOM 661 C CA . THR A 1 82 ? -6.244 5.884 -9.007 1.00 96.62 82 THR A CA 1
ATOM 662 C C . THR A 1 82 ? -6.358 4.387 -8.742 1.00 96.62 82 THR A C 1
ATOM 664 O O . THR A 1 82 ? -7.021 3.994 -7.784 1.00 96.62 82 THR A O 1
ATOM 667 N N . GLU A 1 83 ? -5.632 3.558 -9.495 1.00 96.75 83 GLU A N 1
ATOM 668 C CA . GLU A 1 83 ? -5.704 2.089 -9.399 1.00 96.75 83 GLU A CA 1
ATOM 669 C C . GLU A 1 83 ? -5.390 1.570 -7.988 1.00 96.75 83 GLU A C 1
ATOM 671 O O . GLU A 1 83 ? -6.048 0.664 -7.477 1.00 96.75 83 GLU A O 1
ATOM 676 N N . VAL A 1 84 ? -4.396 2.158 -7.309 1.00 96.81 84 VAL A N 1
ATOM 677 C CA . VAL A 1 84 ? -4.035 1.743 -5.944 1.00 96.81 84 VAL A CA 1
ATOM 678 C C . VAL A 1 84 ? -5.147 2.090 -4.957 1.00 96.81 84 VAL A C 1
ATOM 680 O O . VAL A 1 84 ? -5.478 1.265 -4.105 1.00 96.81 84 VAL A O 1
ATOM 683 N N . ALA A 1 85 ? -5.745 3.278 -5.076 1.00 95.81 85 ALA A N 1
ATOM 684 C CA . ALA A 1 85 ? -6.8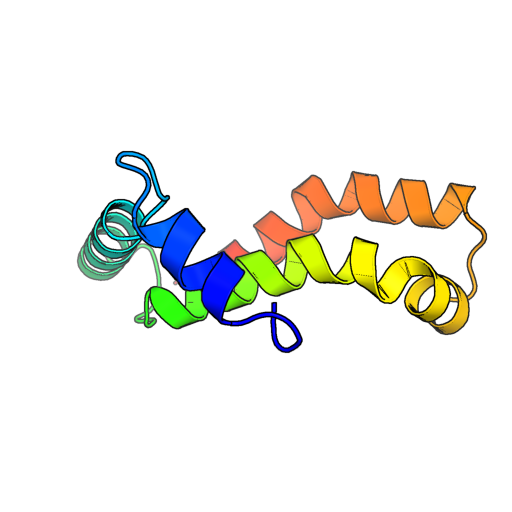47 3.692 -4.214 1.00 95.81 85 ALA A CA 1
ATOM 685 C C . ALA A 1 85 ? -8.067 2.783 -4.406 1.00 95.81 85 ALA A C 1
ATOM 687 O O . ALA A 1 85 ? -8.619 2.286 -3.423 1.00 95.81 85 ALA A O 1
ATOM 688 N N . GLU A 1 86 ? -8.438 2.502 -5.657 1.00 97.81 86 GLU A N 1
ATOM 689 C CA . GLU A 1 86 ? -9.537 1.593 -5.986 1.00 97.81 86 GLU A CA 1
ATOM 690 C C . GLU A 1 86 ? -9.285 0.181 -5.457 1.00 97.81 86 GLU A C 1
ATOM 692 O O . GLU A 1 86 ? -10.165 -0.394 -4.814 1.00 97.81 86 GLU A O 1
ATOM 697 N N . PHE A 1 87 ? -8.079 -0.361 -5.647 1.00 97.81 87 PHE A N 1
ATOM 698 C CA . PHE A 1 87 ? -7.702 -1.673 -5.123 1.00 97.81 87 PHE A CA 1
ATOM 699 C C . PHE A 1 87 ? -7.852 -1.744 -3.597 1.00 97.81 87 PHE A C 1
ATOM 701 O O . PHE A 1 87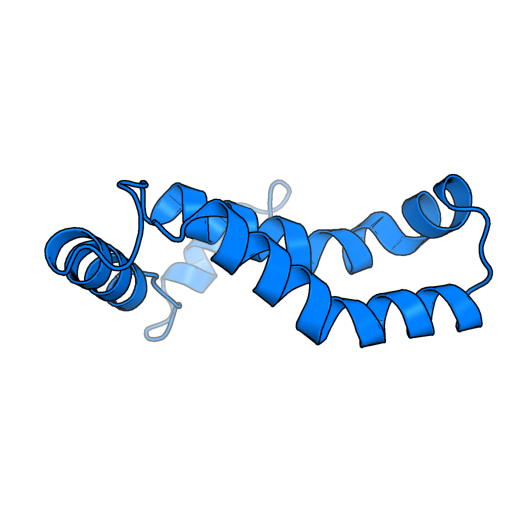 ? -8.468 -2.676 -3.075 1.00 97.81 87 PHE A O 1
ATOM 708 N N . ILE A 1 88 ? -7.340 -0.743 -2.871 1.00 97.12 88 ILE A N 1
ATOM 709 C CA . ILE A 1 88 ? -7.427 -0.695 -1.405 1.00 97.12 88 ILE A CA 1
ATOM 710 C C . ILE A 1 88 ? -8.885 -0.582 -0.953 1.00 97.12 88 ILE A C 1
ATOM 712 O O . ILE A 1 88 ? -9.311 -1.381 -0.119 1.00 97.12 88 ILE A O 1
ATOM 716 N N . ILE A 1 89 ? -9.657 0.355 -1.512 1.0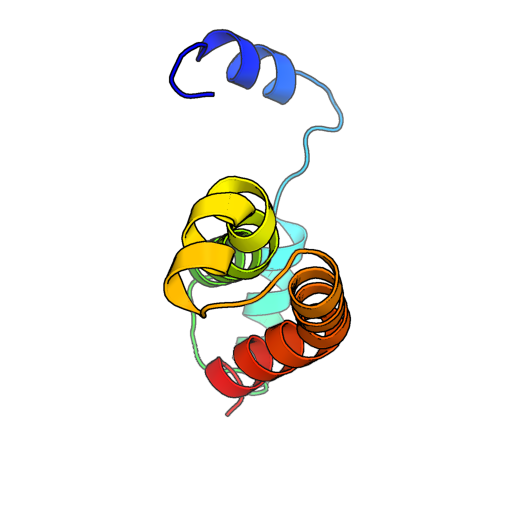0 96.94 89 ILE A N 1
ATOM 717 C CA . ILE A 1 89 ? -11.067 0.569 -1.150 1.00 96.94 89 ILE A CA 1
ATOM 718 C C . ILE A 1 89 ? -11.875 -0.703 -1.406 1.00 96.94 89 ILE A C 1
ATOM 720 O O . ILE A 1 89 ? -12.578 -1.176 -0.514 1.00 96.94 89 ILE A O 1
ATOM 724 N N . ASN A 1 90 ? -11.730 -1.305 -2.587 1.00 97.44 90 ASN A N 1
ATOM 725 C CA . ASN A 1 90 ? -12.418 -2.545 -2.937 1.00 97.44 90 ASN A CA 1
ATOM 726 C C . ASN A 1 90 ? -12.014 -3.713 -2.034 1.00 97.44 90 ASN A C 1
ATOM 728 O O . ASN A 1 90 ? -12.835 -4.591 -1.779 1.00 97.44 90 ASN A O 1
ATOM 732 N N . SER A 1 91 ? -10.781 -3.721 -1.522 1.00 96.50 91 SER A N 1
ATOM 733 C CA . SER A 1 91 ? -10.332 -4.764 -0.605 1.00 96.50 91 SER A CA 1
ATOM 734 C C . SER A 1 91 ? -10.974 -4.673 0.779 1.00 96.50 91 SER A C 1
ATOM 736 O O . SER A 1 91 ? -11.043 -5.701 1.447 1.00 96.50 91 SER A O 1
ATOM 738 N N . ILE A 1 92 ? -11.433 -3.497 1.226 1.00 97.06 92 ILE A N 1
ATOM 739 C CA . ILE A 1 92 ? -11.941 -3.290 2.594 1.00 97.06 92 ILE A CA 1
ATOM 740 C C . ILE A 1 92 ? -13.420 -2.931 2.671 1.00 97.06 92 ILE A C 1
ATOM 742 O O . ILE A 1 92 ? -13.997 -3.093 3.741 1.00 97.06 92 ILE A O 1
ATOM 746 N N . LYS A 1 93 ? -14.034 -2.441 1.594 1.00 96.44 93 LYS A N 1
ATOM 747 C CA . LYS A 1 93 ? -15.462 -2.111 1.591 1.00 96.44 93 LYS A CA 1
ATOM 748 C C . LYS A 1 93 ? -16.318 -3.352 1.874 1.00 96.44 93 LYS A C 1
ATOM 750 O O . LYS A 1 93 ? -15.906 -4.473 1.561 1.00 96.44 93 LYS A O 1
ATOM 755 N N . ILE A 1 94 ? -17.481 -3.124 2.478 1.00 93.56 94 ILE A N 1
ATOM 756 C CA . ILE A 1 94 ? -18.533 -4.133 2.673 1.00 93.56 94 ILE A CA 1
ATOM 757 C C . ILE A 1 94 ? -19.375 -4.262 1.401 1.00 93.56 94 ILE A C 1
ATOM 759 O O . ILE A 1 94 ? -19.568 -3.232 0.713 1.00 93.56 94 ILE A O 1
#

Solvent-accessible surface area (backbone atoms only — not comparable to full-atom values): 5537 Å² total; per-residue (Å²): 98,95,89,43,62,65,59,54,56,58,50,61,68,40,96,76,52,88,74,62,66,68,56,39,51,53,48,52,52,33,36,75,69,62,55,28,52,90,70,62,47,68,60,54,51,49,51,56,48,48,71,65,48,43,64,68,77,42,36,75,59,51,33,63,74,70,70,48,55,72,71,60,45,49,53,50,58,59,51,40,70,53,54,52,52,52,53,53,49,68,73,35,48,108

Radius of gyration: 17.0 Å; Cα contacts (8 Å, |Δi|>4): 37; chains: 1; bounding box: 42×25×40 Å

Sequence (94 aa):
LNKNPEFVLKLRSEKNFPSISKFKLQVSDAIQQGIIKPIEAEQLFINIMCLNIFPFIGEPLLMALVDVDKDNYNKILENRKTEVAEFIINSIKI